Protein 3F52 (pdb70)

Organism: Corynebacterium glutamicum (strain ATCC 13032 / DSM 20300 / JCM 1318 / BCRC 11384 / CCUG 27702 / LMG 3730 / NBRC 12168 / NCIMB 10025 / NRRL B-2784 / 534) (NCBI:txid196627)

InterPro domains:
  IPR001387 Cro/C1-type, helix-turn-helix domain [PS50943] (33-87)
  IPR001387 Cro/C1-type, helix-turn-helix domain [SM00530] (32-87)
  IPR001387 Cro/C1-type, helix-turn-helix domain [cd00093] (30-87)
  IPR010982 Lambda repressor-like, DNA-binding domain superfamily [G3DSA:1.10.260.40] (23-107)
  IPR010982 Lambda repressor-like, DNA-binding domain superfamily [SSF47413] (23-90)
  IPR050807 Transcriptional regulator/dioxygenase, bacterial-type [PTHR46797] (26-91)

Solvent-accessible surface area: 8022 Å² total; per-residue (Å²): 83,51,43,10,42,73,3,1,0,45,1,0,102,41,46,21,56,124,119,66,31,80,48,180,104,2,1,129,67,8,223,33,65,55,42,70,0,28,57,0,13,138,5,159,87,65,9,36,3,85,26,0,42,50,0,2,158,38,1,69,19,59,22,27,72,0,0,85,75,0,7,54,63,1,64,141,215,158,89,126,146,37,42,8,44,53,1,5,0,30,3,0,96,47,48,36,68,128,116,65,36,58,34,144,84,2,1,113,65,6,191,26,66,58,40,48,0,27,62,1,7,125,0,139,70,86,18,46,2,86,44,0,40,53,0,1,155,35,6,65,18,42,6,10,78,0,0,75,88,0,14,68,45,22,128

Radius of gyration: 15.46 Å; Cα contacts (8 Å, |Δi|>4): 230; chains: 2; bounding box: 42×32×32 Å

B-factor: mean 33.77, std 9.59, range [19.28, 93.0]

CATH classification: 1.10.260.40

Foldseek 3Di:
DDDLLQLLLCLLVVLCVVLVHDLCQLCVQLVHHSVVSVCSNRSVDHCDPVSLVSSCVSSVHDSVVSVVSSVVVPDPD/DPDFDDLLQLLLCLLVVLCVVLVADLCRLCVQLVHHSVVSVCSNRSNDDDDPVSCCSSCVSSVHHVVVSSVSSVVRRD

Structure (mmCIF, N/CA/C/O backbone):
data_3F52
#
_entry.id   3F52
#
_cell.length_a   55.080
_cell.length_b   55.080
_cell.length_c   129.610
_cell.angle_alpha   90.00
_cell.angle_beta   90.00
_cell.angle_gamma   90.00
#
_symmetry.space_group_name_H-M   'P 43 21 2'
#
loop_
_entity.id
_entity.type
_entity.pdbx_description
1 polymer 'clp gene regulator (ClgR)'
2 non-polymer GLYCEROL
3 water water
#
loop_
_atom_site.group_PDB
_atom_site.id
_atom_site.type_symbol
_atom_site.label_atom_id
_atom_site.label_alt_id
_atom_site.label_comp_id
_atom_site.label_asym_id
_atom_site.label_entity_id
_atom_site.label_seq_id
_atom_site.pdbx_PDB_ins_code
_atom_site.Cartn_x
_atom_site.Cartn_y
_atom_site.Cartn_z
_atom_site.occupancy
_atom_site.B_iso_or_equiv
_atom_site.auth_seq_id
_atom_site.auth_comp_id
_atom_site.auth_asym_id
_atom_site.auth_atom_id
_atom_site.pdbx_PDB_model_num
ATOM 1 N N . GLU A 1 22 ? -31.105 -13.024 -19.555 1.00 35.24 22 GLU A N 1
ATOM 2 C CA . GLU A 1 22 ? -29.877 -12.236 -19.286 1.00 35.11 22 GLU A CA 1
ATOM 3 C C . GLU A 1 22 ? -28.866 -13.188 -18.656 1.00 34.39 22 GLU A C 1
ATOM 4 O O . GLU A 1 22 ? -29.238 -13.967 -17.776 1.00 34.70 22 GLU A O 1
ATOM 10 N N . PRO A 1 23 ? -27.594 -13.161 -19.112 1.00 33.23 23 PRO A N 1
ATOM 11 C CA . PRO A 1 23 ? -26.617 -13.965 -18.376 1.00 31.90 23 PRO A CA 1
ATOM 12 C C . PRO A 1 23 ? -26.569 -13.538 -16.904 1.00 29.97 23 PRO A C 1
ATOM 13 O O . PRO A 1 23 ? -26.949 -12.401 -16.561 1.00 29.96 23 PRO A O 1
ATOM 17 N N . LEU A 1 24 ? -26.113 -14.441 -16.047 1.00 27.77 24 LEU A N 1
ATOM 18 C CA . LEU A 1 24 ? -25.818 -14.094 -14.662 1.00 26.40 24 LEU A CA 1
ATOM 19 C C . LEU A 1 24 ? -24.599 -13.190 -14.570 1.00 25.52 24 LEU A C 1
ATOM 20 O O . LEU A 1 24 ? -23.646 -13.333 -15.346 1.00 25.02 24 LEU A O 1
ATOM 25 N N . LEU A 1 25 ? -24.608 -12.292 -13.581 1.00 25.42 25 LEU A N 1
ATOM 26 C CA . LEU A 1 25 ? -23.451 -11.459 -13.317 1.00 25.34 25 LEU A CA 1
ATOM 27 C C . LEU A 1 25 ? -22.141 -12.256 -13.275 1.00 25.63 25 LEU A C 1
ATOM 28 O O . LEU A 1 25 ? -21.133 -11.844 -13.904 1.00 26.06 25 LEU A O 1
ATOM 33 N N . ARG A 1 26 ? -22.118 -13.380 -12.532 1.00 24.06 26 ARG A N 1
ATOM 34 C CA . ARG A 1 26 ? -20.869 -14.126 -12.426 1.00 24.27 26 ARG A CA 1
ATOM 35 C C . ARG A 1 26 ? -20.394 -14.618 -13.804 1.00 24.33 26 ARG A C 1
ATOM 36 O O . ARG A 1 26 ? -19.189 -14.684 -14.045 1.00 24.90 26 ARG A O 1
ATOM 44 N N . GLU A 1 27 ? -21.341 -14.958 -14.687 1.00 24.45 27 GLU A N 1
ATOM 45 C CA . GLU A 1 27 ? -20.996 -15.439 -16.028 1.00 25.60 27 GLU A CA 1
ATOM 46 C C . GLU A 1 27 ? -20.359 -14.312 -16.843 1.00 24.83 27 GLU A C 1
ATOM 47 O O . GLU A 1 27 ? -19.335 -14.515 -17.522 1.00 25.80 27 GLU A O 1
ATOM 53 N N . ALA A 1 28 ? -20.936 -13.124 -16.713 1.00 25.57 28 ALA A N 1
ATOM 54 C CA . ALA A 1 28 ? -20.468 -11.950 -17.437 1.00 25.08 28 ALA A CA 1
ATOM 55 C C . ALA A 1 28 ? -19.078 -11.517 -16.939 1.00 24.87 28 ALA A C 1
ATOM 56 O O . ALA A 1 28 ? -18.170 -11.230 -17.743 1.00 24.69 28 ALA A O 1
ATOM 58 N N . LEU A 1 29 ? -18.917 -11.455 -15.617 1.00 24.16 29 LEU A N 1
ATOM 59 C CA . LEU A 1 29 ? -17.655 -11.064 -15.022 1.00 24.29 29 LEU A CA 1
ATOM 60 C C . LEU A 1 29 ? -16.553 -12.038 -15.372 1.00 25.16 29 LEU A C 1
ATOM 61 O O . LEU A 1 29 ? -15.438 -11.653 -15.732 1.00 25.54 29 LEU A O 1
ATOM 66 N N . GLY A 1 30 ? -16.876 -13.318 -15.311 1.00 26.03 30 GLY A N 1
ATOM 67 C CA . GLY A 1 30 ? -15.872 -14.334 -15.578 1.00 26.42 30 GLY A CA 1
ATOM 68 C C . GLY A 1 30 ? -15.421 -14.324 -17.040 1.00 26.05 30 GLY A C 1
ATOM 69 O O . GLY A 1 30 ? -14.230 -14.463 -17.340 1.00 26.10 30 GLY A O 1
ATOM 70 N N . ALA A 1 31 ? -16.374 -14.173 -17.937 1.00 25.60 31 ALA A N 1
ATOM 71 C CA . ALA A 1 31 ? -16.053 -14.080 -19.361 1.00 26.58 31 ALA A CA 1
ATOM 72 C C . ALA A 1 31 ? -15.206 -12.839 -19.662 1.00 26.73 31 ALA A C 1
ATOM 73 O O . ALA A 1 31 ? -14.319 -12.887 -20.514 1.00 26.35 31 ALA A O 1
ATOM 75 N N . ALA A 1 32 ? -15.475 -11.731 -18.955 1.00 25.98 32 ALA A N 1
ATOM 76 C CA . ALA A 1 32 ? -14.674 -10.505 -19.116 1.00 26.81 32 ALA A CA 1
ATOM 77 C C . ALA A 1 32 ? -13.237 -10.744 -18.619 1.00 25.86 32 ALA A C 1
ATOM 78 O O . ALA A 1 32 ? -12.255 -10.355 -19.280 1.00 25.91 32 ALA A O 1
ATOM 80 N N . LEU A 1 33 ? -13.107 -11.379 -17.457 1.00 25.63 33 LEU A N 1
ATOM 81 C CA . LEU A 1 33 ? -11.767 -11.712 -16.946 1.00 26.73 33 LEU A CA 1
ATOM 82 C C . LEU A 1 33 ? -10.994 -12.608 -17.926 1.00 27.01 33 LEU A C 1
ATOM 83 O O . LEU A 1 33 ? -9.805 -12.383 -18.155 1.00 28.28 33 LEU A O 1
ATOM 88 N N . ARG A 1 34 ? -11.691 -13.582 -18.508 1.00 27.58 34 ARG A N 1
ATOM 89 C CA . ARG A 1 34 ? -11.102 -14.497 -19.481 1.00 27.97 34 ARG A CA 1
ATOM 90 C C . ARG A 1 34 ? -10.632 -13.688 -20.682 1.00 27.71 34 ARG A C 1
ATOM 91 O O . ARG A 1 34 ? -9.507 -13.872 -21.172 1.00 27.51 34 ARG A O 1
ATOM 99 N N . SER A 1 35 ? -11.497 -12.803 -21.158 1.00 27.52 35 SER A N 1
ATOM 100 C CA . SER A 1 35 ? -11.160 -11.942 -22.324 1.00 28.75 35 SER A CA 1
ATOM 101 C C . SER A 1 35 ? -9.927 -11.093 -22.060 1.00 28.71 35 SER A C 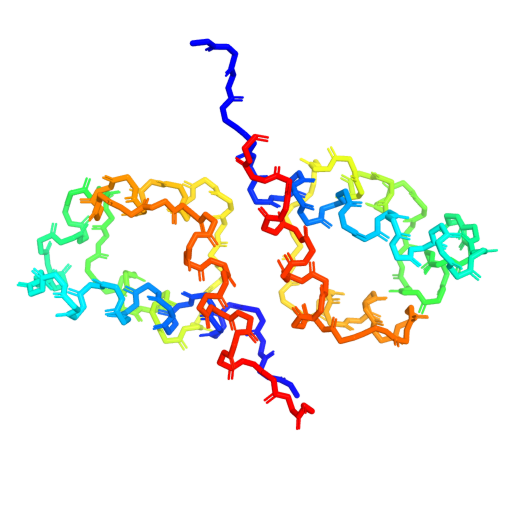1
ATOM 102 O O . SER A 1 35 ? -9.028 -11.004 -22.911 1.00 28.56 35 SER A O 1
ATOM 105 N N . PHE A 1 36 ? -9.870 -10.468 -20.884 1.00 28.13 36 PHE A N 1
ATOM 106 C CA . PHE A 1 36 ? -8.730 -9.615 -20.543 1.00 28.36 36 PHE A CA 1
ATOM 107 C C . PHE A 1 36 ? -7.465 -10.439 -20.397 1.00 28.15 36 PHE A C 1
ATOM 108 O O . PHE A 1 36 ? -6.382 -9.975 -20.765 1.00 28.38 36 PHE A O 1
ATOM 116 N N . ARG A 1 37 ? -7.586 -11.646 -19.844 1.00 27.79 37 ARG A N 1
ATOM 117 C CA . ARG A 1 37 ? -6.432 -12.537 -19.747 1.00 27.95 37 ARG A CA 1
ATOM 118 C C . ARG A 1 37 ? -5.931 -12.923 -21.149 1.00 28.45 37 ARG A C 1
ATOM 119 O O . ARG A 1 37 ? -4.742 -12.881 -21.398 1.00 28.66 37 ARG A O 1
ATOM 127 N N . ALA A 1 38 ? -6.855 -13.260 -22.049 1.00 29.85 38 ALA A N 1
ATOM 128 C CA . ALA A 1 38 ? -6.549 -13.621 -23.463 1.00 31.51 38 ALA A CA 1
ATOM 129 C C . ALA A 1 38 ? -5.824 -12.490 -24.180 1.00 32.59 38 ALA A C 1
ATOM 130 O O . ALA A 1 38 ? -4.799 -12.700 -24.847 1.00 33.16 38 ALA A O 1
ATOM 132 N N . ASP A 1 39 ? -6.374 -11.290 -24.037 1.00 33.61 39 ASP A N 1
ATOM 133 C CA . ASP A 1 39 ? -5.836 -10.089 -24.668 1.00 35.41 39 ASP A CA 1
ATOM 134 C C . ASP A 1 39 ? -4.400 -9.801 -24.254 1.00 35.71 39 ASP A C 1
ATOM 135 O O . ASP A 1 39 ? -3.605 -9.305 -25.063 1.00 35.36 39 ASP A O 1
ATOM 140 N N . LYS A 1 40 ? -4.077 -10.097 -22.998 1.00 35.71 40 LYS A N 1
ATOM 141 C CA . LYS A 1 40 ? -2.727 -9.899 -22.475 1.00 36.24 40 LYS A CA 1
ATOM 142 C C . LYS A 1 40 ? -1.779 -11.078 -22.739 1.00 34.71 40 LYS A C 1
ATOM 143 O O . LYS A 1 40 ? 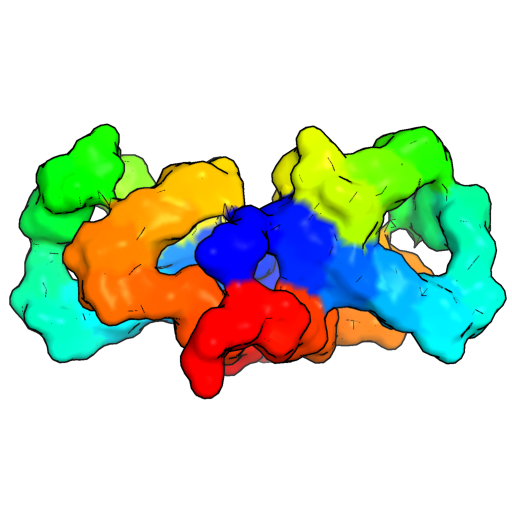-0.583 -10.988 -22.463 1.00 34.98 40 LYS A O 1
ATOM 149 N N . GLY A 1 41 ? -2.310 -12.178 -23.266 1.00 33.73 41 GLY A N 1
ATOM 150 C CA . GLY A 1 41 ? -1.519 -13.365 -23.558 1.00 31.63 41 GLY A CA 1
ATOM 151 C C . GLY A 1 41 ? -0.982 -14.048 -22.312 1.00 31.26 41 GLY A C 1
ATOM 152 O O . GLY A 1 41 ? 0.072 -14.684 -22.347 1.00 30.82 41 GLY A O 1
ATOM 153 N N . VAL A 1 42 ? -1.731 -13.929 -21.219 1.00 29.52 42 VAL A N 1
ATOM 154 C CA . VAL A 1 42 ? -1.360 -14.503 -19.927 1.00 28.82 42 VAL A CA 1
ATOM 155 C C . VAL A 1 42 ? -1.994 -15.886 -19.738 1.00 27.31 42 VAL A C 1
ATOM 156 O O . VAL A 1 42 ? -3.167 -16.096 -20.072 1.00 27.15 42 VAL A O 1
ATOM 160 N N . THR A 1 43 ? -1.213 -16.824 -19.207 1.00 26.09 43 THR A N 1
ATOM 161 C CA . THR A 1 43 ? -1.697 -18.205 -19.011 1.00 25.11 43 THR A CA 1
ATOM 162 C C . THR A 1 43 ? -2.613 -18.273 -17.774 1.00 24.85 43 THR A C 1
ATOM 163 O O . THR A 1 43 ? -2.563 -17.396 -16.887 1.00 24.53 43 THR A O 1
ATOM 167 N N . LEU A 1 44 ? -3.478 -19.281 -17.726 1.00 24.36 44 LEU A N 1
ATOM 168 C CA . LEU A 1 44 ? -4.349 -19.478 -16.573 1.00 24.99 44 LEU A CA 1
ATOM 169 C C . LEU A 1 44 ? -3.466 -19.680 -15.334 1.00 25.72 44 LEU A C 1
ATOM 170 O O . LEU A 1 44 ? -3.719 -19.098 -14.259 1.00 25.79 44 LEU A O 1
ATOM 175 N N . ARG A 1 45 ? -2.430 -20.511 -15.485 1.00 26.20 45 ARG A N 1
ATOM 176 C CA . ARG A 1 45 ? -1.617 -20.879 -14.292 1.00 25.56 45 ARG A CA 1
ATOM 177 C C . ARG A 1 45 ? -0.851 -19.663 -13.753 1.00 25.63 45 ARG A C 1
ATOM 178 O O . ARG A 1 45 ? -0.750 -19.459 -12.553 1.00 25.03 45 ARG A O 1
ATOM 186 N N . GLU A 1 46 ? -0.350 -18.837 -14.657 1.00 26.07 46 GLU A N 1
ATOM 187 C CA . GLU A 1 46 ? 0.360 -17.602 -14.277 1.00 27.62 46 GLU A CA 1
ATOM 188 C C . GLU A 1 46 ? -0.541 -16.633 -13.521 1.00 26.80 46 GLU A C 1
ATOM 189 O O . GLU A 1 46 ? -0.177 -16.145 -12.432 1.00 25.94 46 GLU A O 1
ATOM 195 N N . LEU A 1 47 ? -1.712 -16.332 -14.094 1.00 26.36 47 LEU A N 1
ATOM 196 C CA . LEU A 1 47 ? -2.649 -15.393 -13.459 1.00 26.75 47 LEU A CA 1
ATOM 197 C C . LEU A 1 47 ? -3.154 -15.952 -12.147 1.00 25.87 47 LEU A C 1
ATOM 198 O O . LEU A 1 47 ? -3.269 -15.202 -11.148 1.00 26.32 47 LEU A O 1
ATOM 203 N N . ALA A 1 48 ? -3.455 -17.253 -12.116 1.00 25.18 48 ALA A N 1
ATOM 204 C CA . ALA A 1 48 ? -3.909 -17.835 -10.852 1.00 25.04 48 ALA A CA 1
ATOM 205 C C . ALA A 1 48 ? -2.867 -17.669 -9.756 1.00 25.17 48 ALA A C 1
ATOM 206 O O . ALA A 1 48 ? -3.182 -17.245 -8.630 1.00 24.98 48 ALA A O 1
ATOM 208 N N . GLU A 1 49 ? -1.632 -17.984 -10.082 1.00 25.37 49 GLU A N 1
ATOM 209 C CA . GLU A 1 49 ? -0.559 -17.925 -9.072 1.00 25.62 49 GLU A CA 1
ATOM 210 C C . GLU A 1 49 ? -0.307 -16.485 -8.638 1.00 25.49 49 GLU A C 1
ATOM 211 O O . GLU A 1 49 ? -0.107 -16.213 -7.445 1.00 25.54 49 GLU A O 1
ATOM 217 N N . ALA A 1 50 ? -0.336 -15.565 -9.588 1.00 25.40 50 ALA A N 1
ATOM 218 C CA . ALA A 1 50 ? -0.156 -14.130 -9.262 1.00 25.78 50 ALA A CA 1
ATOM 219 C C . ALA A 1 50 ? -1.265 -13.672 -8.333 1.00 26.10 50 ALA A C 1
ATOM 220 O O . ALA A 1 50 ? -1.061 -12.751 -7.482 1.00 26.54 50 ALA A O 1
ATOM 222 N N . SER A 1 51 ? -2.431 -14.300 -8.486 1.00 24.98 51 SER A N 1
ATOM 223 C CA . SER A 1 51 ? -3.627 -13.999 -7.662 1.00 25.43 51 SER A CA 1
ATOM 224 C C . SER A 1 51 ? -3.719 -14.805 -6.368 1.00 25.60 51 SER A C 1
ATOM 225 O O . SER A 1 51 ? -4.675 -14.620 -5.582 1.00 25.77 51 SER A O 1
ATOM 228 N N . ARG A 1 52 ? -2.733 -15.675 -6.157 1.00 24.12 52 ARG A N 1
ATOM 229 C CA . ARG A 1 52 ? -2.621 -16.539 -4.992 1.00 24.17 52 ARG A CA 1
ATOM 230 C C . ARG A 1 52 ? -3.805 -17.502 -4.855 1.00 24.38 52 ARG A C 1
ATOM 231 O O . ARG A 1 52 ? -4.192 -17.870 -3.736 1.00 23.47 52 ARG A O 1
ATOM 239 N N . VAL A 1 53 ? -4.365 -17.915 -6.000 1.00 23.98 53 VAL A N 1
ATOM 240 C CA . VAL A 1 53 ? -5.471 -18.883 -5.998 1.00 24.93 53 VAL A CA 1
ATOM 241 C C . VAL A 1 53 ? -5.107 -20.081 -6.854 1.00 25.45 53 VAL A C 1
ATOM 242 O O . VAL A 1 53 ? -4.087 -20.056 -7.540 1.00 25.02 53 VAL A O 1
ATOM 246 N N . SER A 1 54 ? -5.918 -21.141 -6.827 1.00 25.77 54 SER A N 1
ATOM 247 C CA . SER A 1 54 ? -5.588 -22.302 -7.664 1.00 26.80 54 SER A CA 1
ATOM 248 C C . SER A 1 54 ? -6.091 -22.053 -9.095 1.00 26.49 54 SER A C 1
ATOM 249 O O . SER A 1 54 ? -7.038 -21.287 -9.306 1.00 26.89 54 SER A O 1
ATOM 252 N N . PRO A 1 55 ? -5.417 -22.660 -10.068 1.00 25.63 55 PRO A N 1
ATOM 253 C CA . PRO A 1 55 ? -5.839 -22.412 -11.459 1.00 26.05 55 PRO A CA 1
ATOM 254 C C . PRO A 1 55 ? -7.217 -23.028 -11.740 1.00 25.51 55 PRO A C 1
ATOM 255 O O . PRO A 1 55 ? -7.939 -22.496 -12.557 1.00 25.49 55 PRO A O 1
ATOM 259 N N . GLY A 1 56 ? -7.565 -24.120 -11.057 1.00 25.42 56 GLY A N 1
ATOM 260 C CA . GLY A 1 56 ? -8.903 -24.726 -11.214 1.00 25.41 56 GLY A CA 1
ATOM 261 C C . GLY A 1 56 ? -9.964 -23.722 -10.760 1.00 25.40 56 GLY A C 1
ATOM 262 O O . GLY A 1 56 ? -10.972 -23.566 -11.413 1.00 23.90 56 GLY A O 1
ATOM 263 N N . TYR A 1 57 ? -9.734 -23.037 -9.637 1.00 24.63 57 TYR A N 1
ATOM 264 C CA . TYR A 1 57 ? -10.658 -21.991 -9.164 1.00 24.71 57 TYR A CA 1
ATOM 265 C C . TYR A 1 57 ? -10.769 -20.840 -10.161 1.00 24.27 57 TYR A C 1
ATOM 266 O O . TYR A 1 57 ? -11.879 -20.369 -10.470 1.00 23.57 57 TYR A O 1
ATOM 275 N N . LEU A 1 58 ? -9.628 -20.393 -10.686 1.00 24.20 58 LEU A N 1
ATOM 276 C CA . LEU A 1 58 ? -9.664 -19.298 -11.680 1.00 24.27 58 LEU A CA 1
ATOM 277 C C . LEU A 1 58 ? -10.497 -19.736 -12.908 1.00 24.04 58 LEU A C 1
ATOM 278 O O . LEU A 1 58 ? -11.315 -18.948 -13.415 1.00 22.29 58 LEU A O 1
ATOM 283 N N . SER A 1 59 ? -10.305 -20.979 -13.346 1.00 23.70 59 SER A N 1
ATOM 284 C CA . SER A 1 59 ? -11.120 -21.522 -14.441 1.00 24.54 59 SER A CA 1
ATOM 285 C C . SER A 1 59 ? -12.632 -21.504 -14.125 1.00 24.09 59 SER A C 1
ATOM 286 O O . SER A 1 59 ? -13.459 -21.114 -14.973 1.00 23.41 59 SER A O 1
ATOM 289 N N . GLU A 1 60 ? -12.990 -21.958 -12.925 1.00 23.94 60 GLU A N 1
ATOM 290 C CA . GLU A 1 60 ? -14.391 -21.925 -12.484 1.00 25.01 60 GLU A CA 1
ATOM 291 C C . GLU A 1 60 ? -14.948 -20.500 -12.525 1.00 23.95 60 GLU A C 1
ATOM 292 O O . GLU A 1 60 ? -16.081 -20.281 -12.951 1.00 25.01 60 GLU A O 1
ATOM 298 N N . LEU A 1 61 ? -14.166 -19.545 -12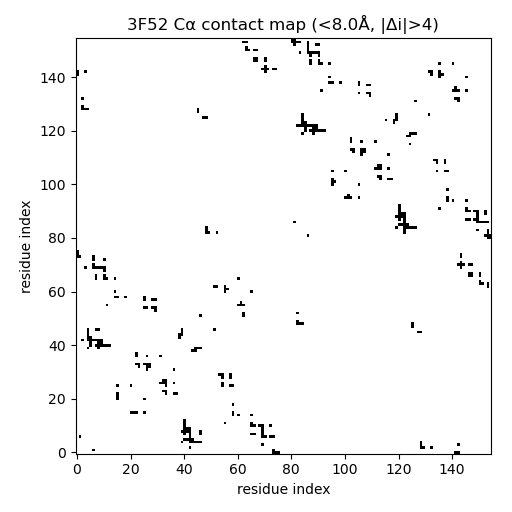.031 1.00 23.82 61 LEU A N 1
ATOM 299 C CA . LEU A 1 61 ? -14.581 -18.124 -12.023 1.00 24.85 61 LEU A CA 1
ATOM 300 C C . LEU A 1 61 ? -14.801 -17.616 -13.466 1.00 24.78 61 LEU A C 1
ATOM 301 O O . LEU A 1 61 ? -15.825 -17.014 -13.790 1.00 24.35 61 LEU A O 1
ATOM 306 N N . GLU A 1 62 ? -13.837 -17.909 -14.332 1.00 24.18 62 GLU A N 1
ATOM 307 C CA . GLU A 1 62 ? -13.915 -17.492 -15.743 1.00 24.71 62 GLU A CA 1
ATOM 308 C C . GLU A 1 62 ? -15.159 -18.025 -16.460 1.00 24.71 62 GLU A C 1
ATOM 309 O O . GLU A 1 62 ? -15.694 -17.357 -17.341 1.00 24.58 62 GLU A O 1
ATOM 315 N N . ARG A 1 63 ? -15.615 -19.215 -16.057 1.00 24.48 63 ARG A N 1
ATOM 316 C CA . ARG A 1 63 ? -16.804 -19.806 -16.665 1.00 25.34 63 ARG A CA 1
ATOM 317 C C . ARG A 1 63 ? -18.090 -19.519 -15.862 1.00 25.44 63 ARG A C 1
ATOM 318 O O . ARG A 1 63 ? -19.149 -20.121 -16.119 1.00 26.73 63 ARG A O 1
ATOM 326 N N . GLY A 1 64 ? -18.000 -18.640 -14.871 1.00 26.15 64 GLY A N 1
ATOM 327 C CA . GLY A 1 64 ? -19.197 -18.262 -14.104 1.00 25.97 64 GLY A CA 1
ATOM 328 C C . GLY A 1 64 ? -19.742 -19.353 -13.196 1.00 26.79 64 GLY A C 1
ATOM 329 O O . GLY A 1 64 ? -20.935 -19.363 -12.885 1.00 27.40 64 GLY A O 1
ATOM 330 N N . ARG A 1 65 ? -18.881 -20.269 -12.768 1.00 27.02 65 ARG A N 1
ATOM 331 C CA . ARG A 1 65 ? -19.320 -21.366 -11.904 1.00 28.23 65 ARG A CA 1
ATOM 332 C C . ARG A 1 65 ? -19.454 -20.936 -10.444 1.00 29.02 65 ARG A C 1
ATOM 333 O O . ARG A 1 65 ? -20.103 -21.623 -9.629 1.00 29.60 65 ARG A O 1
ATOM 341 N N . LYS A 1 66 ? -18.831 -19.800 -10.117 1.00 29.59 66 LYS A N 1
ATOM 342 C CA . LYS A 1 66 ? -18.693 -19.346 -8.743 1.00 31.33 66 LYS A CA 1
ATOM 343 C C . LYS A 1 66 ? -18.858 -17.853 -8.773 1.00 30.55 66 LYS A C 1
ATOM 344 O O . LYS A 1 66 ? -18.500 -17.229 -9.756 1.00 30.23 66 LYS A O 1
ATOM 350 N N . GLU A 1 67 ? -19.378 -17.272 -7.694 1.00 30.15 67 GLU A N 1
ATOM 351 C CA . GLU A 1 67 ? -19.425 -15.814 -7.632 1.00 29.86 67 GLU A CA 1
ATOM 352 C C . GLU A 1 67 ? -18.035 -15.199 -7.630 1.00 31.41 67 GLU A C 1
ATOM 353 O O . GLU A 1 67 ? -17.073 -15.767 -7.084 1.00 31.76 67 GLU A O 1
ATOM 359 N N . VAL A 1 68 ? -17.933 -14.048 -8.280 1.00 32.42 68 VAL A N 1
ATOM 360 C CA . VAL A 1 68 ? -16.675 -13.294 -8.330 1.00 34.04 68 VAL A CA 1
ATOM 361 C C . VAL A 1 68 ? -16.851 -12.145 -7.336 1.00 33.87 68 VAL A C 1
ATOM 362 O O . VAL A 1 68 ? -17.514 -11.130 -7.642 1.00 35.06 68 VAL A O 1
ATOM 366 N N . SER A 1 69 ? -16.298 -12.321 -6.139 1.00 32.88 69 SER A N 1
ATOM 367 C CA . SER A 1 69 ? -16.445 -11.344 -5.055 1.00 31.93 69 SER A CA 1
ATOM 368 C C . SER A 1 69 ? -15.724 -10.026 -5.397 1.00 31.14 69 SER A C 1
ATOM 369 O O . SER A 1 69 ? -14.799 -10.016 -6.208 1.00 30.17 69 SER A O 1
ATOM 372 N N . SER A 1 70 ? -16.128 -8.927 -4.760 1.00 29.46 70 SER A N 1
ATOM 373 C CA . SER A 1 70 ? -15.486 -7.622 -4.998 1.00 28.44 70 SER A CA 1
ATOM 374 C C . SER A 1 70 ? -13.979 -7.725 -4.786 1.00 28.66 70 SER A C 1
ATOM 375 O O . SER A 1 70 ? -13.195 -7.206 -5.573 1.00 26.65 70 SER A O 1
ATOM 378 N N . GLU A 1 71 ? -13.592 -8.369 -3.684 1.00 29.11 71 GLU A N 1
ATOM 379 C CA . GLU A 1 71 ? -12.159 -8.438 -3.318 1.00 29.53 71 GLU A CA 1
ATOM 380 C C . GLU A 1 71 ? -11.383 -9.326 -4.280 1.00 29.55 71 GLU A C 1
ATOM 381 O O . GLU A 1 71 ? -10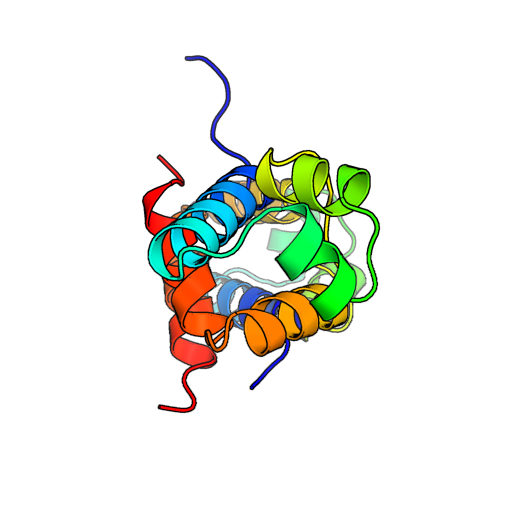.297 -8.978 -4.688 1.00 29.17 71 GLU A O 1
ATOM 387 N N . LEU A 1 72 ? -11.956 -10.459 -4.654 1.00 29.60 72 LEU A N 1
ATOM 388 C CA . LEU A 1 72 ? -11.311 -11.350 -5.607 1.00 31.02 72 LEU A CA 1
ATOM 389 C C . LEU A 1 72 ? -11.193 -10.678 -6.963 1.00 29.56 72 LEU A C 1
ATOM 390 O O . LEU A 1 72 ? -10.156 -10.780 -7.610 1.00 29.68 72 LEU A O 1
ATOM 395 N N . LEU A 1 73 ? -12.267 -10.007 -7.391 1.00 28.97 73 LEU A N 1
ATOM 396 C CA . LEU A 1 73 ? -12.236 -9.258 -8.646 1.00 28.30 73 LEU A CA 1
ATOM 397 C C . LEU A 1 73 ? -11.089 -8.242 -8.637 1.00 27.47 73 LEU A C 1
ATOM 398 O O . LEU A 1 73 ? -10.325 -8.158 -9.595 1.00 28.07 73 LEU A O 1
ATOM 403 N N . ALA A 1 74 ? -10.960 -7.488 -7.552 1.00 27.27 74 ALA A N 1
ATOM 404 C CA . ALA A 1 74 ? -9.898 -6.485 -7.464 1.00 26.73 74 ALA A CA 1
ATOM 405 C C . ALA A 1 74 ? -8.504 -7.110 -7.517 1.00 28.00 74 ALA A C 1
ATOM 406 O O . ALA A 1 74 ? -7.603 -6.569 -8.173 1.00 27.48 74 ALA A O 1
ATOM 408 N N . SER A 1 75 ? -8.353 -8.262 -6.858 1.00 28.10 75 SER A N 1
ATOM 409 C CA . SER A 1 75 ? -7.057 -8.931 -6.765 1.00 29.81 75 SER A CA 1
ATOM 410 C C . SER A 1 75 ? -6.602 -9.510 -8.122 1.00 28.70 75 SER A C 1
ATOM 411 O O . SER A 1 75 ? -5.455 -9.312 -8.547 1.00 28.03 75 SER A O 1
ATOM 414 N N . VAL A 1 76 ? -7.520 -10.158 -8.834 1.00 28.03 76 VAL A N 1
ATOM 415 C CA . VAL A 1 76 ? -7.244 -10.689 -10.180 1.00 28.65 76 VAL A CA 1
ATOM 416 C C . VAL A 1 76 ? -6.980 -9.542 -11.184 1.00 28.79 76 VAL A C 1
ATOM 417 O O . VAL A 1 76 ? -6.012 -9.592 -11.968 1.00 28.42 76 VAL A O 1
ATOM 421 N N . CYS A 1 77 ? -7.797 -8.483 -11.135 1.00 28.71 77 CYS A N 1
ATOM 422 C CA . CYS A 1 77 ? -7.555 -7.307 -11.986 1.00 28.31 77 CYS A CA 1
ATOM 423 C C . CYS A 1 77 ? -6.197 -6.688 -11.693 1.00 29.10 77 CYS A C 1
ATOM 424 O O . CYS A 1 77 ? -5.486 -6.307 -12.615 1.00 29.81 77 CYS A O 1
ATOM 427 N N . HIS A 1 78 ? -5.832 -6.597 -10.421 1.00 29.69 78 HIS A N 1
ATOM 428 C CA . HIS A 1 78 ? -4.530 -6.038 -10.087 1.00 31.36 78 HIS A CA 1
ATOM 429 C C . HIS A 1 78 ? -3.402 -6.901 -10.697 1.00 31.41 78 HIS A C 1
ATOM 430 O O . HIS A 1 78 ? -2.429 -6.377 -11.242 1.00 30.91 78 HIS A O 1
ATOM 437 N N . ALA A 1 79 ? -3.544 -8.213 -10.592 1.00 31.54 79 ALA A N 1
ATOM 438 C CA . ALA A 1 79 ? -2.564 -9.138 -11.161 1.00 33.31 79 ALA A CA 1
ATOM 439 C C . ALA A 1 79 ? -2.534 -9.030 -12.677 1.00 34.17 79 ALA A C 1
ATOM 440 O O . ALA A 1 79 ? -1.475 -9.158 -13.300 1.00 35.27 79 ALA A O 1
ATOM 442 N N . LEU A 1 80 ? -3.691 -8.792 -13.278 1.00 34.90 80 LEU A N 1
ATOM 443 C CA . LEU A 1 80 ? -3.784 -8.573 -14.724 1.00 35.88 80 LEU A CA 1
ATOM 444 C C . LEU A 1 80 ? -3.300 -7.216 -15.225 1.00 35.23 80 LEU A C 1
ATOM 445 O O . LEU A 1 80 ? -3.122 -7.033 -16.425 1.00 35.61 80 LEU A O 1
ATOM 450 N N . GLY A 1 81 ? -3.114 -6.248 -14.332 1.00 34.02 81 GLY A N 1
ATOM 451 C CA . GLY A 1 81 ? -2.875 -4.876 -14.775 1.00 34.12 81 GLY A CA 1
ATOM 452 C C . GLY A 1 81 ? -4.088 -4.240 -15.460 1.00 34.64 81 GLY A C 1
ATOM 453 O O . GLY A 1 81 ? -3.954 -3.349 -16.315 1.00 34.56 81 GLY A O 1
ATOM 454 N N . ALA A 1 82 ? -5.276 -4.674 -15.055 1.00 34.11 82 ALA A N 1
ATOM 455 C CA . ALA A 1 82 ? -6.552 -4.205 -15.615 1.00 34.07 82 ALA A CA 1
ATOM 456 C C . ALA A 1 82 ? -7.279 -3.380 -14.583 1.00 34.08 82 ALA A C 1
ATOM 457 O O . ALA A 1 82 ? -7.198 -3.667 -13.394 1.00 33.32 82 ALA A O 1
ATOM 459 N N . SER A 1 83 ? -7.982 -2.335 -15.012 1.00 34.12 83 SER A N 1
ATOM 460 C CA . SER A 1 83 ? -8.851 -1.637 -14.076 1.00 34.32 83 SER A CA 1
ATOM 461 C C . SER A 1 83 ? -10.164 -2.419 -13.977 1.00 32.85 83 SER A C 1
ATOM 462 O O . SER A 1 83 ? -10.712 -2.894 -14.978 1.00 32.63 83 SER A O 1
ATOM 465 N N . VAL A 1 84 ? -10.657 -2.554 -12.753 1.00 30.80 84 VAL A N 1
ATOM 466 C CA . VAL A 1 84 ? -11.916 -3.230 -12.506 1.00 30.02 84 VAL A CA 1
ATOM 467 C C . VAL A 1 84 ? -13.017 -2.561 -13.357 1.00 28.74 84 VAL A C 1
ATOM 468 O O . VAL A 1 84 ? -13.827 -3.261 -13.944 1.00 28.14 84 VAL A O 1
ATOM 472 N N . ALA A 1 85 ? -13.043 -1.223 -13.433 1.00 26.44 85 ALA A N 1
ATOM 473 C CA . ALA A 1 85 ? -14.114 -0.569 -14.203 1.00 25.90 85 ALA A CA 1
ATOM 474 C C . ALA A 1 85 ? -14.174 -1.055 -15.647 1.00 26.49 85 ALA A C 1
ATOM 475 O O . ALA A 1 85 ? -15.251 -1.266 -16.188 1.00 26.55 85 ALA A O 1
ATOM 4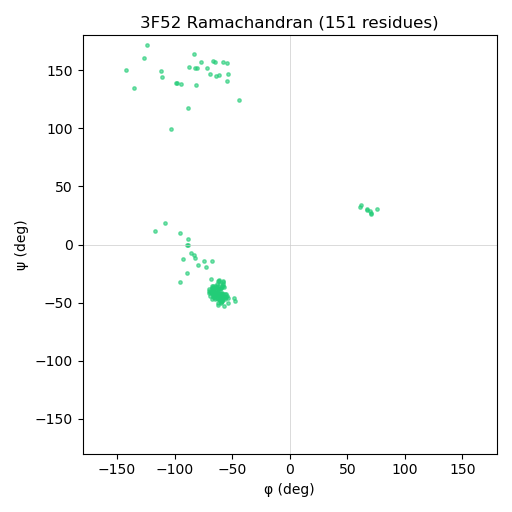77 N N . ASP A 1 86 ? -13.020 -1.203 -16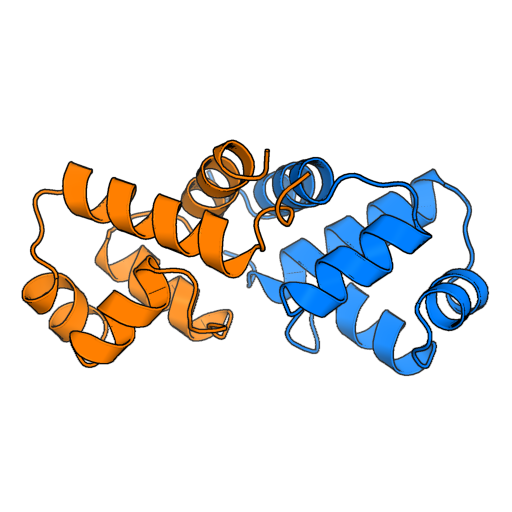.289 1.00 26.61 86 ASP A N 1
ATOM 478 C CA . ASP A 1 86 ? -12.979 -1.738 -17.665 1.00 26.63 86 ASP A CA 1
ATOM 479 C C . ASP A 1 86 ? -13.491 -3.167 -17.770 1.00 26.24 86 ASP A C 1
ATOM 480 O O . ASP A 1 86 ? -14.156 -3.527 -18.751 1.00 26.98 86 ASP A O 1
ATOM 485 N N . VAL A 1 87 ? -13.231 -3.995 -16.759 1.00 26.04 87 VAL A N 1
ATOM 486 C CA . VAL A 1 87 ? -13.771 -5.346 -16.769 1.00 26.00 87 VAL A CA 1
ATOM 487 C C . VAL A 1 87 ? -15.302 -5.302 -16.614 1.00 25.79 87 VAL A C 1
ATOM 488 O O . VAL A 1 87 ? -15.995 -6.023 -17.298 1.00 25.77 87 VAL A O 1
ATOM 492 N N . LEU A 1 88 ? -15.815 -4.376 -15.793 1.00 24.91 88 LEU A N 1
ATOM 493 C CA . LEU A 1 88 ? -17.259 -4.224 -15.640 1.00 24.85 88 LEU A CA 1
ATOM 494 C C . LEU A 1 88 ? -17.950 -3.778 -16.929 1.00 25.15 88 LEU A C 1
ATOM 495 O O . LEU A 1 88 ? -19.053 -4.245 -17.259 1.00 25.02 88 LEU A O 1
ATOM 500 N N . ILE A 1 89 ? -17.310 -2.840 -17.624 1.00 24.57 89 ILE A N 1
ATOM 501 C CA . ILE A 1 89 ? -17.830 -2.353 -18.913 1.00 24.08 89 ILE A CA 1
ATOM 502 C C . ILE A 1 89 ? -17.923 -3.532 -19.904 1.00 23.91 89 ILE A C 1
ATOM 503 O O . ILE A 1 89 ? -18.941 -3.672 -20.598 1.00 23.99 89 ILE A O 1
ATOM 508 N N . GLU A 1 90 ? -16.856 -4.332 -19.993 1.00 24.52 90 GLU A N 1
ATOM 509 C CA . GLU A 1 90 ? -16.854 -5.527 -20.864 1.00 25.29 90 GLU A CA 1
ATOM 510 C C . GLU A 1 90 ? -17.949 -6.563 -20.475 1.00 25.23 90 GLU A C 1
ATOM 511 O O . GLU A 1 90 ? -18.686 -7.093 -21.349 1.00 24.46 90 GLU A O 1
ATOM 517 N N . ALA A 1 91 ? -18.058 -6.824 -19.170 1.00 24.31 91 ALA A N 1
ATOM 518 C CA . ALA A 1 91 ? -19.071 -7.721 -18.618 1.00 24.77 91 ALA A CA 1
ATOM 519 C C . ALA A 1 91 ? -20.472 -7.224 -18.979 1.00 24.85 91 ALA A C 1
ATOM 520 O O . ALA A 1 91 ? -21.302 -8.010 -19.440 1.00 25.03 91 ALA A O 1
ATOM 522 N N . ALA A 1 92 ? -20.713 -5.914 -18.851 1.00 24.41 92 ALA A N 1
ATOM 523 C CA . ALA A 1 92 ? -22.042 -5.391 -19.132 1.00 24.51 92 ALA A CA 1
ATOM 524 C C . ALA A 1 92 ? -22.369 -5.526 -20.622 1.00 25.01 92 ALA A C 1
ATOM 525 O O . ALA A 1 92 ? -23.514 -5.778 -20.995 1.00 25.70 92 ALA A O 1
ATOM 527 N N . GLY A 1 93 ? -21.350 -5.352 -21.461 1.00 25.65 93 GLY A N 1
ATOM 528 C CA . GLY A 1 93 ? -21.524 -5.464 -22.924 1.00 26.15 93 GLY A CA 1
ATOM 529 C C . GLY A 1 93 ? -21.859 -6.882 -23.328 1.00 28.05 93 GLY A C 1
ATOM 530 O O . GLY A 1 93 ? -22.645 -7.105 -24.241 1.00 28.30 93 GLY A O 1
ATOM 531 N N . SER A 1 94 ? -21.283 -7.855 -22.633 1.00 27.83 94 SER A N 1
ATOM 532 C CA . SER A 1 94 ? -21.496 -9.244 -23.010 1.00 30.13 94 SER A CA 1
ATOM 533 C C . SER A 1 94 ? -22.909 -9.695 -22.643 1.00 31.09 94 SER A C 1
ATOM 534 O O . SER A 1 94 ? -23.388 -10.693 -23.171 1.00 31.24 94 SER A O 1
ATOM 537 N N . MET A 1 95 ? -23.555 -8.966 -21.730 1.00 32.63 95 MET A N 1
ATOM 538 C CA . MET A 1 95 ? -24.867 -9.327 -21.178 1.00 35.18 95 MET A CA 1
ATOM 539 C C . MET A 1 95 ? -26.043 -8.784 -21.952 1.00 37.29 95 MET A C 1
ATOM 540 O O . MET A 1 95 ? -27.147 -9.325 -21.863 1.00 38.07 95 MET A O 1
ATOM 545 N N . ALA A 1 96 ? -25.813 -7.690 -22.668 1.00 38.57 96 ALA A N 1
ATOM 546 C CA . ALA A 1 96 ? -26.866 -6.992 -23.359 1.00 40.39 96 ALA A CA 1
ATOM 547 C C . ALA A 1 96 ? -27.770 -7.990 -24.073 1.00 41.45 96 ALA A C 1
ATOM 548 O O . ALA A 1 96 ? -27.302 -8.855 -24.837 1.00 41.24 96 ALA A O 1
ATOM 550 N N . LEU A 1 97 ? -29.056 -7.895 -23.743 1.00 43.35 97 LEU A N 1
ATOM 551 C CA . LEU A 1 97 ? -30.132 -8.524 -24.511 1.00 45.09 97 LEU A CA 1
ATOM 552 C C . LEU A 1 97 ? -30.693 -7.495 -25.483 1.00 46.02 97 LEU A C 1
ATOM 553 O O . LEU A 1 97 ? -31.134 -7.827 -26.587 1.00 45.87 97 LEU A O 1
ATOM 558 N N . GLN A 1 98 ? -30.666 -6.243 -25.046 1.00 47.08 98 GLN A N 1
ATOM 559 C CA . GLN A 1 98 ? -31.174 -5.117 -25.808 1.00 48.29 98 GLN A CA 1
ATOM 560 C C . GLN A 1 98 ? -30.007 -4.252 -26.253 1.00 48.22 98 GLN A C 1
ATOM 561 O O . GLN A 1 98 ? -30.082 -3.575 -27.274 1.00 47.87 98 GLN A O 1
ATOM 567 N N . LYS B 1 19 ? -3.807 6.941 -1.370 1.00 53.04 19 LYS E N 1
ATOM 568 C CA . LYS B 1 19 ? -5.024 7.613 -0.819 1.00 52.78 19 LYS E CA 1
ATOM 569 C C . LYS B 1 19 ? -5.897 6.643 0.001 1.00 52.30 19 LYS E C 1
ATOM 570 O O . LYS B 1 19 ? -5.495 5.492 0.245 1.00 53.03 19 LYS E O 1
ATOM 572 N N . ALA B 1 20 ? -7.079 7.110 0.422 1.00 50.44 20 ALA E N 1
ATOM 573 C CA . ALA B 1 20 ? -8.143 6.247 0.961 1.00 48.50 20 ALA E CA 1
ATOM 574 C C . ALA B 1 20 ? -8.503 5.119 -0.038 1.00 46.70 20 ALA E C 1
ATOM 575 O O . ALA B 1 20 ? -8.285 5.286 -1.243 1.00 47.03 20 ALA E O 1
ATOM 577 N N . PRO B 1 21 ? -9.062 3.980 0.449 1.00 44.66 21 PRO E N 1
ATOM 578 C CA . PRO B 1 21 ? -9.272 2.775 -0.387 1.00 42.44 21 PRO E CA 1
ATOM 579 C C . PRO B 1 21 ? -10.049 2.973 -1.694 1.00 40.02 21 PRO E C 1
ATOM 580 O O . PRO B 1 21 ? -10.973 3.789 -1.757 1.00 39.85 21 PRO E O 1
ATOM 584 N N . GLU B 1 22 ? -9.691 2.199 -2.717 1.00 37.02 22 GLU E N 1
ATOM 585 C CA . GLU B 1 22 ? -10.468 2.145 -3.956 1.00 34.63 22 GLU E CA 1
ATOM 586 C C . GLU B 1 22 ? -11.871 1.625 -3.637 1.00 31.92 22 GLU E C 1
ATOM 587 O O . GLU B 1 22 ? -12.022 0.795 -2.734 1.00 29.71 22 GLU E O 1
ATOM 593 N N . PRO B 1 23 ? -12.903 2.119 -4.357 1.00 30.24 23 PRO E N 1
ATOM 594 C CA . PRO B 1 23 ? -14.227 1.499 -4.263 1.00 28.82 23 PRO E CA 1
ATOM 595 C C . PRO B 1 23 ? -14.216 -0.007 -4.562 1.00 26.94 23 PRO E C 1
ATOM 596 O O . PRO B 1 23 ? -13.470 -0.452 -5.425 1.00 25.88 23 PRO E O 1
ATOM 600 N N . LEU B 1 24 ? -15.004 -0.769 -3.801 1.00 25.20 24 LEU E N 1
ATOM 601 C CA . LEU B 1 24 ? -15.237 -2.183 -4.077 1.00 24.39 24 LEU E CA 1
ATOM 602 C C . LEU B 1 24 ? -16.400 -2.286 -5.028 1.00 25.15 24 LEU E C 1
ATOM 603 O O . LEU B 1 24 ? -17.304 -1.419 -4.992 1.00 24.71 24 LEU E O 1
ATOM 608 N N . LEU B 1 25 ? -16.435 -3.356 -5.835 1.00 24.82 25 LEU E N 1
ATOM 609 C CA . LEU B 1 25 ? -17.585 -3.596 -6.713 1.00 26.67 25 LEU E CA 1
ATOM 610 C C . LEU B 1 25 ? -18.900 -3.467 -5.959 1.00 27.25 25 LEU E C 1
ATOM 611 O O . LEU B 1 25 ? -19.841 -2.847 -6.463 1.00 27.53 25 LEU E O 1
ATOM 616 N N . ARG B 1 26 ? -18.987 -4.085 -4.769 1.00 26.74 26 ARG E N 1
ATOM 617 C CA . ARG B 1 26 ? -20.265 -4.115 -4.073 1.00 25.78 26 ARG E CA 1
ATOM 618 C C . ARG B 1 26 ? -20.741 -2.715 -3.699 1.00 26.42 26 ARG E C 1
ATOM 619 O O . ARG B 1 26 ? -21.936 -2.485 -3.679 1.00 27.01 26 ARG E O 1
ATOM 627 N N . GLU B 1 27 ? -19.803 -1.815 -3.376 1.00 25.12 27 GLU E N 1
ATOM 628 C CA . GLU B 1 27 ? -20.086 -0.398 -3.137 1.00 25.64 27 GLU E CA 1
ATOM 629 C C . GLU B 1 27 ? -20.596 0.304 -4.392 1.00 26.66 27 GLU E C 1
ATOM 630 O O . GLU B 1 27 ? -21.586 1.033 -4.346 1.00 27.51 27 GLU E O 1
ATOM 636 N N . ALA B 1 28 ? -19.920 0.069 -5.512 1.00 27.03 28 ALA E N 1
ATOM 637 C CA . ALA B 1 28 ? -20.322 0.701 -6.776 1.00 28.25 28 ALA E CA 1
ATOM 638 C C . ALA B 1 28 ? -21.702 0.147 -7.218 1.00 28.75 28 ALA E C 1
ATOM 639 O O . ALA B 1 28 ? -22.590 0.903 -7.606 1.00 30.26 28 ALA E O 1
ATOM 641 N N . LEU B 1 29 ? -21.877 -1.157 -7.150 1.00 29.08 29 LEU E N 1
ATOM 642 C CA . LEU B 1 29 ? -23.156 -1.783 -7.478 1.00 30.62 29 LEU E CA 1
ATOM 643 C C . LEU B 1 29 ? -24.270 -1.309 -6.554 1.00 30.11 29 LEU E C 1
ATOM 644 O O . LEU B 1 29 ? -25.401 -1.047 -7.002 1.00 29.35 29 LEU E O 1
ATOM 649 N N . GLY B 1 30 ? -23.964 -1.211 -5.254 1.00 28.96 30 GLY E N 1
ATOM 650 C CA . GLY B 1 30 ? -24.983 -0.697 -4.307 1.00 28.71 30 GLY E CA 1
ATOM 651 C C . GLY B 1 30 ? -25.408 0.729 -4.624 1.00 28.81 30 GLY E C 1
ATOM 652 O O . GLY B 1 30 ? -26.587 1.074 -4.562 1.00 29.19 30 GLY E O 1
ATOM 653 N N . ALA B 1 31 ? -24.445 1.572 -4.960 1.00 28.88 31 ALA E N 1
ATOM 654 C CA . ALA B 1 31 ? -24.721 2.967 -5.305 1.00 29.42 31 ALA E CA 1
ATOM 655 C C . ALA B 1 31 ? -25.579 3.043 -6.582 1.00 29.07 31 ALA E C 1
ATOM 656 O O . ALA B 1 31 ? -26.498 3.868 -6.664 1.00 29.15 31 ALA E O 1
ATOM 658 N N . ALA B 1 32 ? -25.294 2.167 -7.552 1.00 29.29 32 ALA E N 1
ATOM 659 C CA . ALA B 1 32 ? -26.071 2.090 -8.803 1.00 29.79 32 ALA E CA 1
ATOM 660 C C . ALA B 1 32 ? -27.526 1.696 -8.486 1.00 30.19 32 ALA E C 1
ATOM 661 O O . ALA B 1 32 ? -28.466 2.358 -8.918 1.00 29.68 32 ALA E O 1
ATOM 663 N N . LEU B 1 33 ? -27.687 0.628 -7.706 1.00 29.83 33 LEU E N 1
ATOM 664 C CA . LEU B 1 33 ? -29.022 0.158 -7.301 1.00 31.20 33 LEU E CA 1
ATOM 665 C C . LEU B 1 33 ? -29.804 1.254 -6.614 1.00 30.84 33 LEU E C 1
ATOM 666 O O . LEU B 1 33 ? -30.982 1.461 -6.919 1.00 30.94 33 LEU E O 1
ATOM 671 N N . ARG B 1 34 ? -29.154 1.972 -5.704 1.00 31.28 34 ARG E N 1
ATOM 672 C CA . ARG B 1 34 ? -29.810 3.085 -5.010 1.00 32.97 34 ARG E CA 1
ATOM 673 C C . ARG B 1 34 ? -30.292 4.158 -6.000 1.00 32.59 34 ARG E C 1
ATOM 674 O O . ARG B 1 34 ? -31.421 4.660 -5.903 1.00 31.52 34 ARG E O 1
ATOM 682 N N . SER B 1 35 ? -29.445 4.490 -6.974 1.00 32.68 35 SER E N 1
ATOM 683 C CA . SER B 1 35 ? -29.835 5.495 -7.952 1.00 33.96 35 SER E CA 1
ATOM 684 C C . SER B 1 35 ? -30.990 5.004 -8.865 1.00 33.19 35 SER E C 1
ATOM 685 O O . SER B 1 35 ? -31.892 5.790 -9.168 1.00 35.00 35 SER E O 1
ATOM 688 N N . PHE B 1 36 ? -31.009 3.722 -9.244 1.00 32.74 36 PHE E N 1
ATOM 689 C CA . PHE B 1 36 ? -32.122 3.169 -10.030 1.00 31.81 36 PHE E CA 1
ATOM 690 C C . PHE B 1 36 ? -33.415 3.181 -9.209 1.00 32.15 36 PHE E C 1
ATOM 691 O O . PHE B 1 36 ? -34.501 3.431 -9.742 1.00 31.44 36 PHE E O 1
ATOM 699 N N . ARG B 1 37 ? -33.298 2.899 -7.916 1.00 32.70 37 ARG E N 1
ATOM 700 C CA . ARG B 1 37 ? -34.466 2.942 -7.018 1.00 33.49 37 ARG E CA 1
ATOM 701 C C . ARG B 1 37 ? -34.986 4.365 -6.853 1.00 35.46 37 ARG E C 1
ATOM 702 O O . ARG B 1 37 ? -36.204 4.607 -6.889 1.00 35.80 37 ARG E O 1
ATOM 710 N N . ALA B 1 38 ? -34.067 5.312 -6.679 1.00 37.23 38 ALA E N 1
ATOM 711 C CA . ALA B 1 38 ? -34.442 6.714 -6.507 1.00 38.70 38 ALA E CA 1
ATOM 712 C C . ALA B 1 38 ? -35.098 7.253 -7.765 1.00 39.81 38 ALA E C 1
ATOM 713 O O . ALA B 1 38 ? -36.085 7.992 -7.684 1.00 39.96 38 ALA E O 1
ATOM 715 N N . ASP B 1 39 ? -34.560 6.874 -8.925 1.00 41.01 39 ASP E N 1
ATOM 716 C CA . ASP B 1 39 ? -35.120 7.289 -10.212 1.00 42.04 39 ASP E CA 1
ATOM 717 C C . ASP B 1 39 ? -36.563 6.824 -10.359 1.00 41.94 39 ASP E C 1
ATOM 718 O O . ASP B 1 39 ? -37.395 7.525 -10.940 1.00 41.16 39 ASP E O 1
ATOM 723 N N . LYS B 1 40 ? -36.839 5.624 -9.859 1.00 41.75 40 LYS E N 1
ATOM 724 C CA . LYS B 1 40 ? -38.157 5.019 -10.003 1.00 41.99 40 LYS E CA 1
ATOM 725 C C . LYS B 1 40 ? -39.117 5.518 -8.922 1.00 41.23 40 LYS E C 1
ATOM 726 O O . LYS B 1 40 ? -40.324 5.264 -8.988 1.00 41.52 40 LYS E O 1
ATOM 732 N N . GLY B 1 41 ? -38.571 6.244 -7.946 1.00 40.64 41 GLY E N 1
ATOM 733 C CA . GLY B 1 41 ? -39.344 6.858 -6.863 1.00 39.85 41 GLY E CA 1
ATOM 734 C C . GLY B 1 41 ? -39.927 5.853 -5.887 1.00 39.49 41 GLY E C 1
ATOM 735 O O . GLY B 1 41 ? -40.973 6.107 -5.269 1.00 39.39 41 GLY E O 1
ATOM 736 N N . VAL B 1 42 ? -39.231 4.723 -5.753 1.00 38.65 42 VAL E N 1
ATOM 737 C CA . VAL B 1 42 ? -39.649 3.553 -4.968 1.00 37.91 42 VAL E CA 1
ATOM 738 C C . VAL B 1 42 ? -38.926 3.632 -3.618 1.00 36.99 42 VAL E C 1
ATOM 739 O O . VAL B 1 42 ? -37.754 3.980 -3.579 1.00 36.53 42 VAL E O 1
ATOM 743 N N . THR B 1 43 ? -39.607 3.317 -2.517 1.00 35.85 43 THR E N 1
ATOM 744 C CA . THR B 1 43 ? -38.968 3.388 -1.205 1.00 35.22 43 THR E CA 1
ATOM 745 C C . THR B 1 43 ? -38.169 2.103 -0.943 1.00 34.89 43 THR E C 1
ATOM 746 O O . THR B 1 43 ? -38.368 1.087 -1.628 1.00 33.64 43 THR E O 1
ATOM 750 N N . LEU B 1 44 ? -37.271 2.164 0.043 1.00 34.97 44 LEU E N 1
ATOM 751 C CA . LEU B 1 44 ? -36.462 1.019 0.467 1.00 34.74 44 LEU E CA 1
ATOM 752 C C . LEU B 1 44 ? -37.355 -0.178 0.803 1.00 34.66 44 LEU E C 1
ATOM 753 O O . LEU B 1 44 ? -37.148 -1.282 0.310 1.00 34.58 44 LEU E O 1
ATOM 758 N N . ARG B 1 45 ? -38.373 0.067 1.630 1.00 35.05 45 ARG E N 1
ATOM 759 C CA . ARG B 1 45 ? -39.304 -0.967 2.062 1.00 35.23 45 ARG E CA 1
ATOM 760 C C . ARG B 1 45 ? -40.076 -1.557 0.895 1.00 34.47 45 ARG E C 1
ATOM 761 O O . ARG B 1 45 ? -40.245 -2.786 0.822 1.00 34.05 45 ARG E O 1
ATOM 769 N N . GLU B 1 46 ? -40.510 -0.679 -0.028 1.00 34.24 46 GLU E N 1
ATOM 770 C CA . GLU B 1 46 ? -41.227 -1.092 -1.232 1.00 33.90 46 GLU E CA 1
ATOM 771 C C . GLU B 1 46 ? -40.412 -2.048 -2.101 1.00 33.75 46 GLU E C 1
ATOM 772 O O . GLU B 1 46 ? -40.908 -3.095 -2.532 1.00 33.30 46 GLU E O 1
ATOM 778 N N . LEU B 1 47 ? -39.157 -1.681 -2.365 1.00 33.08 47 LEU E N 1
ATOM 779 C CA . LEU B 1 47 ? -38.290 -2.529 -3.148 1.00 33.25 47 LEU E CA 1
ATOM 780 C C . LEU B 1 47 ? -37.952 -3.804 -2.384 1.00 33.02 47 LEU E C 1
ATOM 781 O O . LEU B 1 47 ? -37.917 -4.885 -2.966 1.00 33.18 47 LEU E O 1
ATOM 786 N N . ALA B 1 48 ? -37.702 -3.670 -1.088 1.00 32.86 48 ALA E N 1
ATOM 787 C CA . ALA B 1 48 ? -37.388 -4.823 -0.267 1.00 33.37 48 ALA E CA 1
ATOM 788 C C . ALA B 1 48 ? -38.509 -5.867 -0.351 1.00 34.00 48 ALA E C 1
ATOM 789 O O . ALA B 1 48 ? -38.241 -7.023 -0.671 1.00 33.97 48 ALA E O 1
ATOM 791 N N . GLU B 1 49 ? -39.760 -5.465 -0.100 1.00 34.83 49 GLU E N 1
ATOM 792 C CA . GLU B 1 49 ? -40.870 -6.422 -0.210 1.00 36.04 49 GLU E CA 1
ATOM 793 C C . GLU B 1 49 ? -40.993 -7.022 -1.619 1.00 35.98 49 GLU E C 1
ATOM 794 O O . GLU B 1 49 ? -41.138 -8.238 -1.753 1.00 36.20 49 GLU E O 1
ATOM 800 N N . ALA B 1 50 ? -40.890 -6.183 -2.655 1.00 35.82 50 ALA E N 1
ATOM 801 C CA . ALA B 1 50 ? -40.901 -6.657 -4.041 1.00 36.29 50 ALA E CA 1
ATOM 802 C C . ALA B 1 50 ? -39.790 -7.691 -4.322 1.00 37.15 50 ALA E C 1
ATOM 803 O O . ALA B 1 50 ? -40.015 -8.656 -5.054 1.00 37.84 50 ALA E O 1
ATOM 805 N N . SER B 1 51 ? -38.616 -7.500 -3.714 1.00 37.40 51 SER E N 1
ATOM 806 C CA . SER B 1 51 ? -37.443 -8.382 -3.910 1.00 38.10 51 SER E CA 1
ATOM 807 C C . SER B 1 51 ? -37.353 -9.566 -2.943 1.00 38.56 51 SER E C 1
ATOM 808 O O . SER B 1 51 ? -36.415 -10.368 -3.012 1.00 39.06 51 SER E O 1
ATOM 811 N N . ARG B 1 52 ? -38.321 -9.667 -2.040 1.00 38.67 52 ARG E N 1
ATOM 812 C CA . ARG B 1 52 ? -38.366 -10.748 -1.052 1.00 39.19 52 ARG E CA 1
ATOM 813 C C . ARG B 1 52 ? -37.149 -10.735 -0.118 1.00 38.25 52 ARG E C 1
ATOM 814 O O . ARG B 1 52 ? -36.679 -11.790 0.305 1.00 38.46 52 ARG E O 1
ATOM 822 N N . VAL B 1 53 ? -36.658 -9.533 0.195 1.00 36.63 53 VAL E N 1
ATOM 823 C CA . VAL B 1 53 ? -35.576 -9.340 1.172 1.00 35.59 53 VAL E CA 1
ATOM 824 C C . VAL B 1 53 ? -36.006 -8.320 2.247 1.00 34.60 53 VAL E C 1
ATOM 825 O O . VAL B 1 53 ? -36.944 -7.553 2.026 1.00 34.09 53 VAL E O 1
ATOM 829 N N . SER B 1 54 ? -35.349 -8.313 3.408 1.00 33.08 54 SER E N 1
ATOM 830 C CA . SER B 1 54 ? -35.631 -7.291 4.423 1.00 32.24 54 SER E CA 1
ATOM 831 C C . SER B 1 54 ? -35.095 -5.902 3.991 1.00 31.77 54 SER E C 1
ATOM 832 O O . SER B 1 54 ? -34.131 -5.822 3.230 1.00 31.84 54 SER E O 1
ATOM 835 N N . PRO B 1 55 ? -35.730 -4.805 4.461 1.00 31.32 55 PRO E N 1
ATOM 836 C CA . PRO B 1 55 ? -35.166 -3.474 4.188 1.00 30.59 55 PRO E CA 1
ATOM 837 C C . PRO B 1 55 ? -33.715 -3.297 4.702 1.00 30.16 55 PRO E C 1
ATOM 838 O O . PRO B 1 55 ? -32.931 -2.589 4.081 1.00 28.65 55 PRO E O 1
ATOM 842 N N . GLY B 1 56 ? -33.384 -3.925 5.834 1.00 29.82 56 GLY E N 1
ATOM 843 C CA . GLY B 1 56 ? -32.018 -3.913 6.359 1.00 29.79 56 GLY E CA 1
ATOM 844 C C . GLY B 1 56 ? -31.048 -4.539 5.380 1.00 29.80 56 GLY E C 1
ATOM 845 O O . GLY B 1 56 ? -29.945 -3.993 5.156 1.00 29.77 56 GLY E O 1
ATOM 846 N N . TYR B 1 57 ? -31.443 -5.684 4.803 1.00 29.78 57 TYR E N 1
ATOM 847 C CA . TYR B 1 57 ? -30.635 -6.362 3.801 1.00 30.89 57 TYR E CA 1
ATOM 848 C C . TYR B 1 57 ? -30.407 -5.442 2.578 1.00 30.16 57 TYR E C 1
ATOM 849 O O . TYR B 1 57 ? -29.276 -5.248 2.113 1.00 28.98 57 TYR E O 1
ATOM 858 N N . LEU B 1 58 ? -31.500 -4.873 2.070 1.00 29.55 58 LEU E N 1
ATOM 859 C CA . LEU B 1 58 ? -31.421 -3.985 0.925 1.00 29.40 58 LEU E CA 1
ATOM 860 C C . LEU B 1 58 ? -30.561 -2.770 1.231 1.00 28.73 58 LEU E C 1
ATOM 861 O O . LEU B 1 58 ? -29.770 -2.341 0.383 1.00 28.63 58 LEU E O 1
ATOM 866 N N . SER B 1 59 ? -30.732 -2.211 2.427 1.00 27.71 59 SER E N 1
ATOM 867 C CA . SER B 1 59 ? -29.976 -1.035 2.835 1.00 27.98 59 SER E CA 1
ATOM 868 C C . SER B 1 59 ? -28.473 -1.359 2.834 1.00 27.66 59 SER E C 1
ATOM 869 O O . SER B 1 59 ? -27.661 -0.596 2.285 1.00 27.53 59 SER E O 1
ATOM 872 N N . GLU B 1 60 ? -28.112 -2.493 3.443 1.00 27.28 60 GLU E N 1
ATOM 873 C CA . GLU B 1 60 ? -26.708 -2.964 3.446 1.00 27.39 60 GLU E CA 1
ATOM 874 C C . GLU B 1 60 ? -26.176 -3.258 2.033 1.00 27.87 60 GLU E C 1
ATOM 875 O O . GLU B 1 60 ? -25.031 -2.929 1.719 1.00 27.48 60 GLU E O 1
ATOM 881 N N . LEU B 1 61 ? -27.018 -3.829 1.167 1.00 27.28 61 LEU E N 1
ATOM 882 C CA . LEU B 1 61 ? -26.630 -4.006 -0.246 1.00 28.69 61 LEU E CA 1
ATOM 883 C C . LEU B 1 61 ? -26.328 -2.645 -0.904 1.00 28.42 61 LEU E C 1
ATOM 884 O O . LEU B 1 61 ? -25.278 -2.466 -1.561 1.00 28.13 61 LEU E O 1
ATOM 889 N N . GLU B 1 62 ? -27.256 -1.695 -0.726 1.00 27.33 62 GLU E N 1
ATOM 890 C CA . GLU B 1 62 ? -27.100 -0.346 -1.293 1.00 28.65 62 GLU E CA 1
ATOM 891 C C . GLU B 1 62 ? -25.872 0.384 -0.753 1.00 28.03 62 GLU E C 1
ATOM 892 O O . GLU B 1 62 ? -25.236 1.153 -1.484 1.00 28.71 62 GLU E O 1
ATOM 898 N N . ARG B 1 63 ? -25.509 0.089 0.500 1.00 27.77 63 ARG E N 1
ATOM 899 C CA . ARG B 1 63 ? -24.345 0.715 1.121 1.00 27.59 63 ARG E CA 1
ATOM 900 C C . ARG B 1 63 ? -23.009 -0.016 0.880 1.00 27.45 63 ARG E C 1
ATOM 901 O O . ARG B 1 63 ? -21.990 0.380 1.436 1.00 27.42 63 ARG E O 1
ATOM 909 N N . GLY B 1 64 ? -23.023 -1.072 0.067 1.00 26.08 64 GLY E N 1
ATOM 910 C CA . GLY B 1 64 ? -21.784 -1.787 -0.277 1.00 26.06 64 GLY E CA 1
ATOM 911 C C . GLY B 1 64 ? -21.317 -2.652 0.855 1.00 25.83 64 GLY E C 1
ATOM 912 O O . GLY B 1 64 ? -20.117 -2.875 1.037 1.00 25.25 64 GLY E O 1
ATOM 913 N N . ARG B 1 65 ? -22.275 -3.155 1.640 1.00 26.03 65 ARG E N 1
ATOM 914 C CA . ARG B 1 65 ? -21.932 -4.007 2.787 1.00 26.73 65 ARG E CA 1
ATOM 915 C C . ARG B 1 65 ? -22.466 -5.433 2.676 1.00 27.92 65 ARG E C 1
ATOM 916 O O . ARG B 1 65 ? -22.448 -6.194 3.664 1.00 28.63 65 ARG E O 1
ATOM 924 N N . LYS B 1 66 ? -22.940 -5.793 1.483 1.00 28.71 66 LYS E N 1
ATOM 925 C CA . LYS B 1 66 ? -23.325 -7.175 1.195 1.00 30.91 66 LYS E CA 1
ATOM 926 C C . LYS B 1 66 ? -22.795 -7.619 -0.143 1.00 30.94 66 LYS E C 1
ATOM 927 O O . LYS B 1 66 ? -22.921 -6.896 -1.128 1.00 31.43 66 LYS E O 1
ATOM 933 N N . GLU B 1 67 ? -22.235 -8.819 -0.189 1.00 31.80 67 GLU E N 1
ATOM 934 C CA . GLU B 1 67 ? -21.944 -9.456 -1.459 1.00 34.57 67 GLU E CA 1
ATOM 935 C C . GLU B 1 67 ? -23.192 -10.244 -1.896 1.00 36.18 67 GLU E C 1
ATOM 936 O O . GLU B 1 67 ? -23.600 -11.178 -1.191 1.00 38.68 67 GLU E O 1
ATOM 942 N N . VAL B 1 68 ? -23.775 -9.870 -3.030 1.00 37.43 68 VAL E N 1
ATOM 943 C CA . VAL B 1 68 ? -25.077 -10.400 -3.497 1.00 38.06 68 VAL E CA 1
ATOM 944 C C . VAL B 1 68 ? -24.819 -11.512 -4.505 1.00 36.77 68 VAL E C 1
ATOM 945 O O . VAL B 1 68 ? -23.900 -11.389 -5.310 1.00 36.96 68 VAL E O 1
ATOM 949 N N . SER B 1 69 ? -25.588 -12.604 -4.445 1.00 35.48 69 SER E N 1
ATOM 950 C CA . SER B 1 69 ? -25.514 -13.637 -5.491 1.00 33.17 69 SER E CA 1
ATOM 951 C C . SER B 1 69 ? -25.998 -13.043 -6.817 1.00 32.38 69 SER E C 1
ATOM 952 O O . SER B 1 69 ? -26.745 -12.043 -6.851 1.00 32.12 69 SER E O 1
ATOM 955 N N . SER B 1 70 ? -25.576 -13.641 -7.925 1.00 30.54 70 SER E N 1
ATOM 956 C CA . SER B 1 70 ? -26.056 -13.195 -9.237 1.00 30.33 70 SER E CA 1
ATOM 957 C C . SER B 1 70 ? -27.584 -13.308 -9.342 1.00 30.02 70 SER E C 1
ATOM 958 O O . SER B 1 70 ? -28.217 -12.445 -9.936 1.00 29.93 70 SER E O 1
ATOM 961 N N . GLU B 1 71 ? -28.143 -14.366 -8.753 1.00 30.30 71 GLU E N 1
ATOM 962 C CA . GLU B 1 71 ? -29.581 -14.659 -8.853 1.00 30.58 71 GLU E CA 1
ATOM 963 C C . GLU B 1 71 ? -30.367 -13.620 -8.066 1.00 31.11 71 GLU E C 1
ATOM 964 O O . GLU B 1 71 ? -31.374 -13.123 -8.542 1.00 31.25 71 GLU E O 1
ATOM 970 N N . LEU B 1 72 ? -29.872 -13.249 -6.886 1.00 31.22 72 LEU E N 1
ATOM 971 C CA . LEU B 1 72 ? -30.562 -12.226 -6.115 1.00 31.76 72 LEU E CA 1
ATOM 972 C C . LEU B 1 72 ? -30.430 -10.842 -6.758 1.00 31.48 72 LEU E C 1
ATOM 973 O O . LEU B 1 72 ? -31.395 -10.072 -6.810 1.00 30.55 72 LEU E O 1
ATOM 978 N N . LEU B 1 73 ? -29.259 -10.535 -7.306 1.00 31.11 73 LEU E N 1
ATOM 979 C CA . LEU B 1 73 ? -29.132 -9.292 -8.048 1.00 31.60 73 LEU E CA 1
ATOM 980 C C . LEU B 1 73 ? -30.137 -9.234 -9.204 1.00 31.53 73 LEU E C 1
ATOM 981 O O . LEU B 1 73 ? -30.751 -8.195 -9.461 1.00 31.75 73 LEU E O 1
ATOM 986 N N . ALA B 1 74 ? -30.291 -10.336 -9.922 1.00 31.28 74 ALA E N 1
ATOM 987 C CA . ALA B 1 74 ? -31.228 -10.352 -11.028 1.00 31.43 74 ALA E CA 1
ATOM 988 C C . ALA B 1 74 ? -32.651 -10.066 -10.516 1.00 32.05 74 ALA E C 1
ATOM 989 O O . ALA B 1 74 ? -33.422 -9.353 -11.165 1.00 33.10 74 ALA E O 1
ATOM 991 N N . SER B 1 75 ? -32.984 -10.607 -9.350 1.00 33.02 75 SER E N 1
ATOM 992 C CA . SER B 1 75 ? -34.310 -10.403 -8.743 1.00 33.55 75 SER E CA 1
ATOM 993 C C . SER B 1 75 ? -34.594 -8.951 -8.371 1.00 33.55 75 SER E C 1
ATOM 994 O O . SER B 1 75 ? -35.685 -8.434 -8.647 1.00 34.07 75 SER E O 1
ATOM 997 N N . VAL B 1 76 ? -33.621 -8.312 -7.733 1.00 33.47 76 VAL E N 1
ATOM 998 C CA . VAL B 1 76 ? -33.723 -6.901 -7.343 1.00 33.20 76 VAL E CA 1
ATOM 999 C C . VAL B 1 76 ? -33.850 -6.004 -8.585 1.00 33.36 76 VAL E C 1
ATOM 1000 O O . VAL B 1 76 ? -34.695 -5.111 -8.616 1.00 33.46 76 VAL E O 1
ATOM 1004 N N . CYS B 1 77 ? -33.045 -6.275 -9.616 1.00 33.27 77 CYS E N 1
ATOM 1005 C CA . CYS B 1 77 ? -33.159 -5.549 -10.875 1.00 33.40 77 CYS E CA 1
ATOM 1006 C C . CYS B 1 77 ? -34.509 -5.763 -11.572 1.00 33.48 77 CYS E C 1
ATOM 1007 O O . CYS B 1 77 ? -35.106 -4.807 -12.054 1.00 33.18 77 CYS E O 1
ATOM 1010 N N . HIS B 1 78 ? -34.975 -7.009 -11.657 1.00 33.50 78 HIS E N 1
ATOM 1011 C CA . HIS B 1 78 ? -36.326 -7.274 -12.202 1.00 34.21 78 HIS E CA 1
ATOM 1012 C C . HIS B 1 78 ? -37.414 -6.473 -11.471 1.00 34.03 78 HIS E C 1
ATOM 1013 O O . HIS B 1 78 ? -38.295 -5.886 -12.106 1.00 34.11 78 HIS E O 1
ATOM 1020 N N . ALA B 1 79 ? -37.337 -6.437 -10.139 1.00 34.16 79 ALA E N 1
ATOM 1021 C CA . ALA B 1 79 ? -38.263 -5.641 -9.321 1.00 33.99 79 ALA E CA 1
ATOM 1022 C C . ALA B 1 79 ? -38.173 -4.130 -9.608 1.00 34.27 79 ALA E C 1
ATOM 1023 O O . ALA B 1 79 ? -39.171 -3.419 -9.503 1.00 34.07 79 ALA E O 1
ATOM 1025 N N . LEU B 1 80 ? -36.988 -3.647 -9.971 1.00 34.77 80 LEU E N 1
ATOM 1026 C CA . LEU B 1 80 ? -36.800 -2.257 -10.417 1.00 35.21 80 LEU E CA 1
ATOM 1027 C C . LEU B 1 80 ? -37.159 -2.053 -11.885 1.00 35.35 80 LEU E C 1
ATOM 1028 O O . LEU B 1 80 ? -37.229 -0.914 -12.361 1.00 36.35 80 LEU E O 1
ATOM 1033 N N . GLY B 1 81 ? -37.359 -3.143 -12.618 1.00 35.42 81 GLY E N 1
ATOM 1034 C CA . GLY B 1 81 ? -37.627 -3.053 -14.055 1.00 35.23 81 GLY E CA 1
ATOM 1035 C C . GLY B 1 81 ? -36.386 -2.624 -14.816 1.00 35.16 81 GLY E C 1
ATOM 1036 O O . GLY B 1 81 ? -36.481 -2.028 -15.891 1.00 35.60 81 GLY E O 1
ATOM 1037 N N . ALA B 1 82 ? -35.223 -2.942 -14.252 1.00 34.46 82 ALA E N 1
ATOM 1038 C CA . ALA B 1 82 ? -33.931 -2.569 -14.813 1.00 34.64 82 ALA E CA 1
ATOM 1039 C C . ALA B 1 82 ? -33.218 -3.829 -15.288 1.00 34.48 82 ALA E C 1
ATOM 1040 O O . ALA B 1 82 ? -33.433 -4.901 -14.720 1.00 34.35 82 ALA E O 1
ATOM 1042 N N . SER B 1 83 ? -32.393 -3.732 -16.332 1.00 33.76 83 SER E N 1
ATOM 1043 C CA . SER B 1 83 ? -31.517 -4.875 -16.645 1.00 33.28 83 SER E CA 1
ATOM 1044 C C . SER B 1 83 ? -30.297 -4.867 -15.735 1.00 32.85 83 SER E C 1
ATOM 1045 O O . SER B 1 83 ? -29.873 -3.808 -15.266 1.00 32.82 83 SER E O 1
ATOM 1048 N N . VAL B 1 84 ? -29.738 -6.049 -15.467 1.00 32.31 84 VAL E N 1
ATOM 1049 C CA . VAL B 1 84 ? -28.488 -6.127 -14.696 1.00 32.29 84 VAL E CA 1
ATOM 1050 C C . VAL B 1 84 ? -27.360 -5.398 -15.482 1.00 31.91 84 VAL E C 1
ATOM 1051 O O . VAL B 1 84 ? -26.515 -4.739 -14.892 1.00 31.54 84 VAL E O 1
ATOM 1055 N N . ALA B 1 85 ? -27.367 -5.534 -16.806 1.00 31.62 85 ALA E N 1
ATOM 1056 C CA . ALA B 1 85 ? -26.376 -4.883 -17.667 1.00 31.99 85 ALA E CA 1
ATOM 1057 C C . ALA B 1 85 ? -26.356 -3.374 -17.423 1.00 31.50 85 ALA E C 1
ATOM 1058 O O . ALA B 1 85 ? -25.294 -2.783 -17.285 1.00 3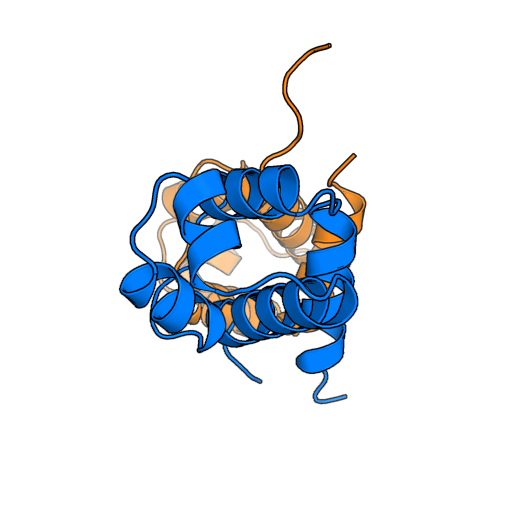1.74 85 ALA E O 1
ATOM 1060 N N . ASP B 1 86 ? -27.532 -2.755 -17.350 1.00 31.42 86 ASP E N 1
ATOM 1061 C CA . ASP B 1 86 ? -27.610 -1.306 -17.155 1.00 30.67 86 ASP E CA 1
ATOM 1062 C C . ASP B 1 86 ? -27.158 -0.901 -15.744 1.00 29.85 86 ASP E C 1
ATOM 1063 O O . ASP B 1 86 ? -26.477 0.108 -15.562 1.00 28.33 86 ASP E O 1
ATOM 1068 N N . VAL B 1 87 ? -27.537 -1.690 -14.738 1.00 28.92 87 VAL E N 1
ATOM 1069 C CA . VAL B 1 87 ? -27.073 -1.451 -13.371 1.00 29.33 87 VAL E CA 1
ATOM 1070 C C . VAL B 1 87 ? -25.552 -1.603 -13.293 1.00 28.60 87 VAL E C 1
ATOM 1071 O O . VAL B 1 87 ? -24.880 -0.790 -12.671 1.00 27.73 87 VAL E O 1
ATOM 1075 N N . LEU B 1 88 ? -25.018 -2.627 -13.945 1.00 27.96 88 LEU E N 1
ATOM 1076 C CA . LEU B 1 88 ? -23.562 -2.857 -13.948 1.00 28.42 88 LEU E CA 1
ATOM 1077 C C . LEU B 1 88 ? -22.762 -1.730 -14.644 1.00 28.00 88 LEU E C 1
ATOM 1078 O O . LEU B 1 88 ? -21.720 -1.285 -14.146 1.00 27.92 88 LEU E O 1
ATOM 1083 N N . ILE B 1 89 ? -23.241 -1.257 -15.784 1.00 28.01 89 ILE E N 1
ATOM 1084 C CA . ILE B 1 89 ? -22.550 -0.171 -16.428 1.00 29.10 89 ILE E CA 1
ATOM 1085 C C . ILE B 1 89 ? -22.631 1.115 -15.565 1.00 28.22 89 ILE E C 1
ATOM 1086 O O . ILE B 1 89 ? -21.658 1.859 -15.465 1.00 28.42 89 ILE E O 1
ATOM 1091 N N . GLU B 1 90 ? -23.767 1.364 -14.910 1.00 28.42 90 GLU E N 1
ATOM 1092 C CA . GLU B 1 90 ? -23.844 2.496 -13.981 1.00 27.56 90 GLU E CA 1
ATOM 1093 C C . GLU B 1 90 ? -22.816 2.350 -12.833 1.00 26.62 90 GLU E C 1
ATOM 1094 O O . GLU B 1 90 ? -22.135 3.326 -12.460 1.00 27.59 90 GLU E O 1
ATOM 1100 N N . ALA B 1 91 ? -22.703 1.137 -12.302 1.00 27.63 91 ALA E N 1
ATOM 1101 C CA . ALA B 1 91 ? -21.748 0.830 -11.240 1.00 26.37 91 ALA E CA 1
ATOM 1102 C C . ALA B 1 91 ? -20.311 1.149 -11.668 1.00 25.14 91 ALA E C 1
ATOM 1103 O O . ALA B 1 91 ? -19.502 1.655 -10.878 1.00 25.90 91 ALA E O 1
ATOM 1105 N N . ALA B 1 92 ? -19.978 0.939 -12.947 1.00 25.59 92 ALA E N 1
ATOM 1106 C CA . ALA B 1 92 ? -18.657 1.313 -13.455 1.00 24.65 92 ALA E CA 1
ATOM 1107 C C . ALA B 1 92 ? -18.383 2.800 -13.244 1.00 25.51 92 ALA E C 1
ATOM 1108 O O . ALA B 1 92 ? -17.241 3.181 -12.990 1.00 25.99 92 ALA E O 1
ATOM 1110 N N . GLY B 1 93 ? -19.439 3.619 -13.291 1.00 24.53 93 GLY E N 1
ATOM 1111 C CA . GLY B 1 93 ? -19.303 5.059 -13.083 1.00 26.43 93 GLY E CA 1
ATOM 1112 C C . GLY B 1 93 ? -18.912 5.418 -11.660 1.00 27.90 93 GLY E C 1
ATOM 1113 O O . GLY B 1 93 ? -18.502 6.535 -11.414 1.00 27.37 93 GLY E O 1
ATOM 1114 N N . SER B 1 94 ? -19.022 4.458 -10.735 1.00 29.32 94 SER E N 1
ATOM 1115 C CA . SER B 1 94 ? -18.628 4.679 -9.326 1.00 32.59 94 SER E CA 1
ATOM 1116 C C . SER B 1 94 ? -17.344 3.963 -8.892 1.00 33.88 94 SER E C 1
ATOM 1117 O O . SER B 1 94 ? -17.115 3.787 -7.671 1.00 34.12 94 SER E O 1
ATOM 1120 N N . MET B 1 95 ? -16.518 3.538 -9.847 1.00 33.70 95 MET E N 1
ATOM 1121 C CA . MET B 1 95 ? -15.352 2.726 -9.501 1.00 34.99 95 MET E CA 1
ATOM 1122 C C . MET B 1 95 ? -14.100 3.550 -9.271 1.00 36.56 95 MET E C 1
ATOM 1123 O O . MET B 1 95 ? -13.112 3.051 -8.727 1.00 37.65 95 MET E O 1
ATOM 1128 N N . ALA B 1 96 ? -14.158 4.818 -9.661 1.00 37.61 96 ALA E N 1
ATOM 1129 C CA . ALA B 1 96 ? -13.097 5.768 -9.341 1.00 39.05 96 ALA E CA 1
ATOM 1130 C C . ALA B 1 96 ? -13.469 6.552 -8.077 1.00 39.79 96 ALA E C 1
ATOM 1131 O O . ALA B 1 96 ? -14.641 6.888 -7.841 1.00 40.59 96 ALA E O 1
#

Nearest PDB structures (foldseek):
  3f52-assembly1_A  TM=1.013E+00  e=3.377E-11  Corynebacterium glutamicum
  3f52-assembly1_E  TM=9.844E-01  e=1.294E-09  Corynebacterium glutamicum
  3f51-assembly1_A  TM=9.730E-01  e=1.609E-09  Corynebacterium glutamicum
  2b5a-assembly1_A  TM=9.625E-01  e=7.281E-05  [Bacillus] caldolyticus
  3g5g-assembly5_J  TM=8.673E-01  e=4.632E-04  Enterobacter sp. RFL1396

Sequence (155 aa):
EPLLREALGAALRSFRADKGVTLRELAEASRVSPGYLSELERGRKEVSSELLASVCHALGASVADVLIEAAGSMALQKAPEPLLREALGAALRSFRADKGVTLRELAEASRVSPGYLSELERGRKEVSSELLASVCHALGASVADVLIEAAGSMA

Secondary structure (DSSP, 8-state):
---HHHHHHHHHHHHHHHHT--HHHHHHHTTS-HHHHHHHHTTSS---HHHHHHHHHHHT--HHHHHHHHHHHH---/-PPPPPHHHHHHHHHHHHHHHHT--HHHHHHHHTS-HHHHHHHHTT--PPPHHHHHHHHHHHT--HHHHHHHHHTT--

GO terms:
  GO:0000976 transcription cis-regulatory region binding (F, IPI)
  GO:0001216 DNA-binding transcription activator activity (F, IPI)
  GO:0032993 protein-DNA complex (C, IPI)
  GO:0000976 transcription cis-regulatory region binding (F, IMP)
  GO:0001216 DNA-binding transcription activator activity (F, IMP)
  GO:0032993 protein-DNA complex (C, IMP)
  GO:0045893 positive regulation of DNA-templated transcription (P, IEP)
  GO:0000976 transcription cis-regulatory region b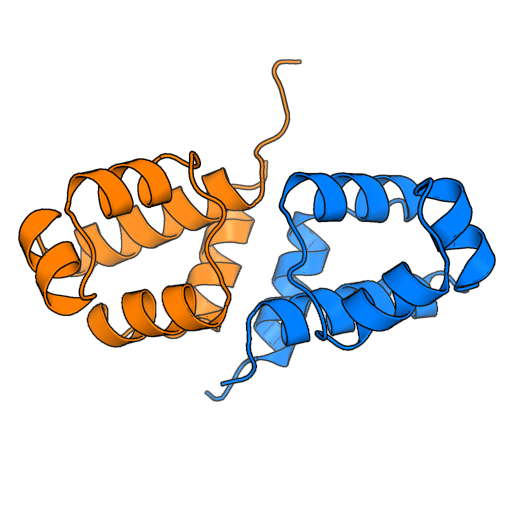inding (F, EXP)
  GO:0001216 DNA-binding transcription activator activity (F, EXP)
  GO:0032993 protein-DNA complex (C, EXP)